Protein AF-A0AAU9SK16-F1 (afdb_monomer_lite)

Sequence (96 aa):
MVKQYKKTAEILDGIARMKTEAIMVFKLDDEGNAVYTQDIGDLCIILTKSEPFCVPASSFPDVGPNHVKILDVHETAVVNLAEQTWNCYYDKKKEE

Radius of gyration: 15.96 Å; chains: 1; bounding box: 50×33×44 Å

Organism: Thlaspi arvense (NCBI:txid13288)

pLDDT: mean 87.47, std 15.6, range [38.0, 97.06]

Structure (mmCIF, N/CA/C/O backbone):
data_AF-A0AAU9SK16-F1
#
_entry.id   AF-A0AAU9SK16-F1
#
loop_
_atom_site.group_PDB
_atom_site.id
_atom_site.type_symbol
_atom_site.label_atom_id
_atom_site.label_alt_id
_atom_site.label_comp_id
_atom_site.label_asym_id
_atom_site.label_entity_id
_atom_site.label_seq_id
_atom_site.pdbx_PDB_ins_code
_atom_site.Cartn_x
_atom_site.Cartn_y
_atom_site.Cartn_z
_atom_site.occupancy
_atom_site.B_iso_or_equiv
_atom_site.auth_seq_id
_atom_site.auth_comp_id
_atom_site.auth_asym_id
_atom_site.auth_atom_id
_atom_site.pdbx_PDB_model_num
ATOM 1 N N . MET A 1 1 ? -2.105 3.230 -8.886 1.00 90.88 1 MET A N 1
ATOM 2 C CA . MET A 1 1 ? -3.416 3.522 -8.259 1.00 90.88 1 MET A CA 1
ATOM 3 C C . MET A 1 1 ? -3.675 2.525 -7.136 1.00 90.88 1 MET A C 1
ATOM 5 O O . MET A 1 1 ? -3.242 1.386 -7.246 1.00 90.88 1 MET A O 1
ATOM 9 N N . VAL A 1 2 ? -4.358 2.934 -6.066 1.00 93.25 2 VAL A N 1
ATOM 10 C CA . VAL A 1 2 ? -4.693 2.071 -4.920 1.00 93.25 2 VAL A CA 1
ATOM 11 C C . VAL A 1 2 ? -6.193 2.130 -4.685 1.00 93.25 2 VAL A C 1
ATOM 13 O O . VAL A 1 2 ? -6.772 3.213 -4.705 1.00 93.25 2 VAL A O 1
ATOM 16 N N . LYS A 1 3 ? -6.817 0.978 -4.450 1.00 93.81 3 LYS A N 1
ATOM 17 C CA . LYS A 1 3 ? -8.219 0.876 -4.048 1.00 93.81 3 LYS A CA 1
ATOM 18 C C . LYS A 1 3 ? -8.294 0.234 -2.669 1.00 93.81 3 LYS A C 1
ATOM 20 O O . LYS A 1 3 ? -7.924 -0.926 -2.510 1.00 93.81 3 LYS A O 1
ATOM 25 N N . GLN A 1 4 ? -8.754 1.002 -1.686 1.00 93.25 4 GLN A N 1
ATOM 26 C CA . GLN A 1 4 ? -8.909 0.571 -0.299 1.00 93.25 4 GLN A CA 1
ATOM 27 C C . GLN A 1 4 ? -10.392 0.346 -0.002 1.00 93.25 4 GLN A C 1
ATOM 29 O O . GLN A 1 4 ? -11.215 1.236 -0.213 1.00 93.25 4 GLN A O 1
ATOM 34 N N . TYR A 1 5 ? -10.728 -0.836 0.502 1.00 92.50 5 TYR A N 1
ATOM 35 C CA . TYR A 1 5 ? -12.067 -1.172 0.964 1.00 92.50 5 TYR A CA 1
ATOM 36 C C . TYR A 1 5 ? -12.061 -1.231 2.482 1.00 92.50 5 TYR A C 1
ATOM 38 O O . TYR A 1 5 ? -11.266 -1.958 3.082 1.00 92.50 5 TYR A O 1
ATOM 46 N N . LYS A 1 6 ? -12.955 -0.461 3.100 1.00 92.31 6 LYS A N 1
ATOM 47 C CA . LYS A 1 6 ? -13.081 -0.382 4.552 1.00 92.31 6 LYS A CA 1
ATOM 48 C C . LYS A 1 6 ? -14.488 -0.760 4.981 1.00 92.31 6 LYS A C 1
ATOM 50 O O . LYS A 1 6 ? -15.455 -0.435 4.292 1.00 92.31 6 LYS A O 1
ATOM 55 N N . LYS A 1 7 ? -14.603 -1.394 6.142 1.00 93.81 7 LYS A N 1
ATOM 56 C CA . LYS A 1 7 ? -15.877 -1.742 6.771 1.00 93.81 7 LYS A CA 1
ATOM 57 C C . LYS A 1 7 ? -15.907 -1.225 8.201 1.00 93.81 7 LYS A C 1
ATOM 59 O O . LYS A 1 7 ? -14.866 -1.094 8.844 1.00 93.81 7 LYS A O 1
ATOM 64 N N . THR A 1 8 ? -17.101 -0.916 8.694 1.00 94.12 8 THR A N 1
ATOM 65 C CA . THR A 1 8 ? -17.299 -0.586 10.105 1.00 94.12 8 THR A CA 1
ATOM 66 C C . THR A 1 8 ? -16.916 -1.789 10.954 1.00 94.12 8 THR A C 1
ATOM 68 O O . THR A 1 8 ? -17.534 -2.847 10.839 1.00 94.12 8 THR A O 1
ATOM 71 N N . ALA A 1 9 ? -15.900 -1.619 11.793 1.00 91.12 9 ALA A N 1
ATOM 72 C CA . ALA A 1 9 ? -15.490 -2.618 12.768 1.00 91.12 9 ALA A CA 1
ATOM 73 C C . ALA A 1 9 ? -16.294 -2.471 14.066 1.00 91.12 9 ALA A C 1
ATOM 75 O O . ALA A 1 9 ? -16.760 -3.458 14.623 1.00 91.12 9 ALA A O 1
ATOM 76 N N . GLU A 1 10 ? -16.483 -1.232 14.524 1.00 93.25 10 GLU A N 1
ATOM 77 C CA . GLU A 1 10 ? -17.218 -0.908 15.747 1.00 93.25 10 GLU A CA 1
ATOM 78 C C . GLU A 1 10 ? -17.778 0.520 15.689 1.00 93.25 10 GLU A C 1
ATOM 80 O O . GLU A 1 10 ? -17.336 1.346 14.885 1.00 93.25 10 GLU A O 1
ATOM 85 N N . ILE A 1 11 ? -18.750 0.814 16.552 1.00 92.62 11 ILE A N 1
ATOM 86 C CA . ILE A 1 11 ? -19.250 2.171 16.792 1.00 92.62 11 ILE A CA 1
ATOM 87 C C . ILE A 1 11 ? -18.952 2.502 18.252 1.00 92.62 11 ILE A C 1
ATOM 89 O O . ILE A 1 11 ? -19.456 1.826 19.146 1.00 92.62 11 ILE A O 1
ATOM 93 N N . LEU A 1 12 ? -18.141 3.532 18.487 1.00 91.12 12 LEU A N 1
ATOM 94 C CA . LEU A 1 12 ? -17.806 4.029 19.823 1.00 91.12 12 LEU A CA 1
ATOM 95 C C . LEU A 1 12 ? -18.251 5.482 19.929 1.00 91.12 12 LEU A C 1
ATOM 97 O O . LEU A 1 12 ? -17.914 6.288 19.066 1.00 91.12 12 LEU A O 1
ATOM 101 N N . ASP A 1 13 ? -19.041 5.800 20.954 1.00 90.75 13 ASP A N 1
ATOM 102 C CA . ASP A 1 13 ? -19.571 7.148 21.203 1.00 90.75 13 ASP A CA 1
ATOM 103 C C . ASP A 1 13 ? -20.265 7.778 19.977 1.00 90.75 13 ASP A C 1
ATOM 105 O O . ASP A 1 13 ? -20.154 8.971 19.702 1.00 90.75 13 ASP A O 1
ATOM 109 N N . GLY A 1 14 ? -20.973 6.954 19.196 1.00 91.06 14 GLY A N 1
ATOM 110 C CA . GLY A 1 14 ? -21.658 7.382 17.970 1.00 91.06 14 GLY A CA 1
ATOM 111 C C . GLY A 1 14 ? -20.746 7.582 16.752 1.00 91.06 14 GLY A C 1
ATOM 112 O O . GLY A 1 14 ? -21.237 7.936 15.683 1.00 91.06 14 GLY A O 1
ATOM 113 N N . ILE A 1 15 ? -19.441 7.320 16.873 1.00 88.88 15 ILE A N 1
ATOM 114 C CA . ILE A 1 15 ? -18.466 7.407 15.782 1.00 88.88 15 ILE A CA 1
ATOM 115 C C . ILE A 1 15 ? -18.173 6.003 15.245 1.00 88.88 15 ILE A C 1
ATOM 117 O O . ILE A 1 15 ? -17.742 5.111 15.978 1.00 88.88 15 ILE A O 1
ATOM 121 N N . ALA A 1 16 ? -18.382 5.809 13.942 1.00 91.12 16 ALA A N 1
ATOM 122 C CA . ALA A 1 16 ? -18.039 4.568 13.256 1.00 91.12 16 ALA A CA 1
ATOM 123 C C . ALA A 1 16 ? -16.521 4.469 13.038 1.00 91.12 16 ALA A C 1
ATOM 125 O O . ALA A 1 16 ? -15.928 5.270 12.313 1.00 91.12 16 ALA A O 1
ATOM 126 N N . ARG A 1 17 ? -15.892 3.453 13.631 1.00 91.38 17 ARG A N 1
ATOM 127 C CA . ARG A 1 17 ? -14.494 3.103 13.375 1.00 91.38 17 ARG A CA 1
ATOM 128 C C . ARG A 1 17 ? -14.414 2.121 12.219 1.00 91.38 17 ARG A C 1
ATOM 130 O O . ARG A 1 17 ? -14.927 1.005 12.293 1.00 91.38 17 ARG A O 1
ATOM 137 N N . MET A 1 18 ? -13.750 2.547 11.152 1.00 90.38 18 MET A N 1
ATOM 138 C CA . MET A 1 18 ? -13.592 1.770 9.926 1.00 90.38 18 MET A CA 1
ATOM 139 C C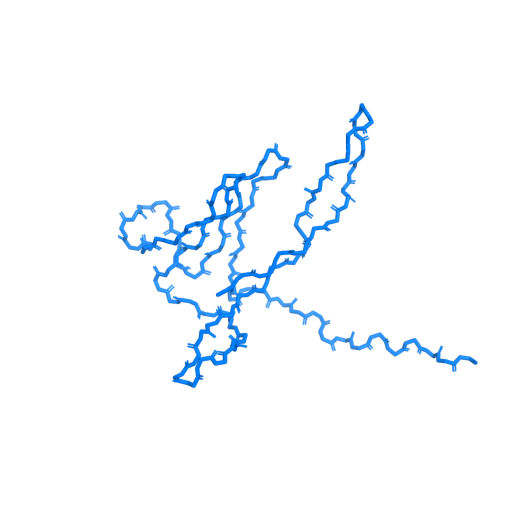 . MET A 1 18 ? -12.242 1.050 9.932 1.00 90.38 18 MET A C 1
ATOM 141 O O . MET A 1 18 ? -11.221 1.706 10.131 1.00 90.38 18 MET A O 1
ATOM 145 N N . LYS A 1 19 ? -12.228 -0.254 9.649 1.00 91.62 19 LYS A N 1
ATOM 146 C CA . LYS A 1 19 ? -11.005 -1.033 9.398 1.00 91.62 19 LYS A CA 1
ATOM 147 C C . LYS A 1 19 ? -10.897 -1.424 7.936 1.00 91.62 19 LYS A C 1
ATOM 149 O O . LYS A 1 19 ? -11.909 -1.501 7.236 1.00 91.62 19 LYS A O 1
ATOM 154 N N . THR A 1 20 ? -9.675 -1.634 7.474 1.00 92.31 20 THR A N 1
ATOM 155 C CA . THR A 1 20 ? -9.400 -2.065 6.112 1.00 92.31 20 THR A CA 1
ATOM 156 C C . THR A 1 20 ? -9.654 -3.559 5.986 1.00 92.31 20 THR A C 1
ATOM 158 O O . THR A 1 20 ? -9.051 -4.366 6.682 1.00 92.31 20 THR A O 1
ATOM 161 N N . GLU A 1 21 ? -10.533 -3.924 5.059 1.00 91.31 21 GLU A N 1
ATOM 162 C CA . GLU A 1 21 ? -10.842 -5.321 4.735 1.00 91.31 21 GLU A CA 1
ATOM 163 C C . GLU A 1 21 ? -10.004 -5.810 3.553 1.00 91.31 21 GLU A C 1
ATOM 165 O O . GLU A 1 21 ? -9.639 -6.978 3.465 1.00 91.31 21 GLU A O 1
ATOM 170 N N . ALA A 1 22 ? -9.712 -4.908 2.614 1.00 91.75 22 ALA A N 1
ATOM 171 C CA . ALA A 1 22 ? -9.029 -5.248 1.379 1.00 91.75 22 ALA A CA 1
ATOM 172 C C . ALA A 1 22 ? -8.299 -4.040 0.789 1.00 91.75 22 ALA A C 1
ATOM 174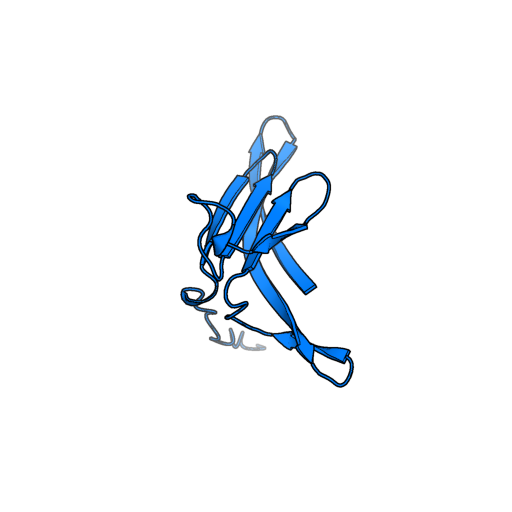 O O . ALA A 1 22 ? -8.816 -2.920 0.782 1.00 91.75 22 ALA A O 1
ATOM 175 N N . ILE A 1 23 ? -7.118 -4.288 0.223 1.00 93.81 23 ILE A N 1
ATOM 176 C CA . ILE A 1 23 ? -6.363 -3.318 -0.577 1.00 93.81 23 ILE A CA 1
ATOM 177 C C . ILE A 1 23 ? -6.013 -3.950 -1.909 1.00 93.81 23 ILE A C 1
ATOM 179 O O . ILE A 1 23 ? -5.405 -5.010 -1.928 1.00 93.81 23 ILE A O 1
ATOM 183 N N . MET A 1 24 ? -6.321 -3.264 -3.004 1.00 94.88 24 MET A N 1
ATOM 184 C CA . MET A 1 24 ? -5.845 -3.621 -4.337 1.00 94.88 24 MET A CA 1
ATOM 185 C C . MET A 1 24 ? -4.932 -2.524 -4.871 1.00 94.88 24 MET A C 1
ATOM 187 O O . MET A 1 24 ? -5.243 -1.336 -4.747 1.00 94.88 24 MET A O 1
ATOM 191 N N . VAL A 1 25 ? -3.826 -2.916 -5.497 1.00 95.56 25 VAL A N 1
ATOM 192 C CA . VAL A 1 25 ? -2.889 -1.993 -6.138 1.00 95.56 25 VAL A CA 1
ATOM 193 C C . VAL A 1 25 ? -2.887 -2.246 -7.636 1.00 95.56 25 VAL A C 1
ATOM 195 O O . VAL A 1 25 ? -2.954 -3.385 -8.089 1.00 95.56 25 VAL A O 1
ATOM 198 N N . PHE A 1 26 ? -2.839 -1.162 -8.401 1.00 95.25 26 PHE A N 1
ATOM 199 C CA . PHE A 1 26 ? -2.831 -1.189 -9.854 1.00 95.25 26 PHE A CA 1
ATOM 200 C C . PHE A 1 26 ? -1.643 -0.384 -10.377 1.00 95.25 26 PHE A C 1
ATOM 202 O O . PHE A 1 26 ? -1.448 0.769 -9.965 1.00 95.25 26 PHE A O 1
ATOM 209 N N . LYS A 1 27 ? -0.874 -0.975 -11.289 1.00 94.50 27 LYS A N 1
ATOM 210 C CA . LYS A 1 27 ? 0.145 -0.285 -12.089 1.00 94.50 27 LYS A CA 1
ATOM 211 C C . LYS A 1 27 ? -0.493 0.213 -13.382 1.00 94.50 27 LYS A C 1
ATOM 213 O O . LYS A 1 27 ? -1.457 -0.383 -13.850 1.00 94.50 27 LYS A O 1
ATOM 218 N N . LEU A 1 28 ? 0.014 1.321 -13.912 1.00 94.75 28 LEU A N 1
ATOM 219 C CA . LEU A 1 28 ? -0.334 1.732 -15.267 1.00 94.75 28 LEU A CA 1
ATOM 220 C C . LEU A 1 28 ? 0.562 0.959 -16.229 1.00 94.75 28 LEU A C 1
ATOM 222 O O . LEU A 1 28 ? 1.767 0.879 -15.984 1.00 94.75 28 LEU A O 1
ATOM 226 N N . ASP A 1 29 ? -0.032 0.360 -17.252 1.00 93.44 29 ASP A N 1
ATOM 227 C CA . ASP A 1 29 ? 0.721 -0.184 -18.378 1.00 93.44 29 ASP A CA 1
ATOM 228 C C . ASP A 1 29 ? 1.107 0.928 -19.370 1.00 93.44 29 ASP A C 1
ATOM 230 O O . ASP A 1 29 ? 0.794 2.107 -19.168 1.00 93.44 29 ASP A O 1
ATOM 234 N N . ASP A 1 30 ? 1.803 0.550 -20.441 1.00 95.56 30 ASP A N 1
ATOM 235 C CA . ASP A 1 30 ? 2.298 1.482 -21.460 1.00 95.56 30 ASP A CA 1
ATOM 236 C C . ASP A 1 30 ? 1.169 2.181 -22.242 1.00 95.56 30 ASP A C 1
ATOM 238 O O . ASP A 1 30 ? 1.374 3.249 -22.818 1.00 95.56 30 ASP A O 1
ATOM 242 N N . GLU A 1 31 ? -0.036 1.609 -22.239 1.00 96.25 31 GLU A N 1
ATOM 243 C CA . GLU A 1 31 ? -1.239 2.179 -22.852 1.00 96.25 31 GLU A CA 1
ATOM 244 C C . GLU A 1 31 ? -2.021 3.076 -21.873 1.00 96.25 31 GLU A C 1
ATOM 246 O O . GLU A 1 31 ? -2.990 3.735 -22.255 1.00 96.25 31 GLU A O 1
ATOM 251 N N . GLY A 1 32 ? -1.594 3.139 -20.607 1.00 93.56 32 GLY A N 1
ATOM 252 C CA . GLY A 1 32 ? -2.248 3.894 -19.545 1.00 93.56 32 GLY A CA 1
ATOM 253 C C . GLY A 1 32 ? -3.407 3.155 -18.870 1.00 93.56 32 GLY A C 1
ATOM 254 O O . GLY A 1 32 ? -4.144 3.770 -18.093 1.00 93.56 32 GLY A O 1
ATOM 255 N N . ASN A 1 33 ? -3.583 1.853 -19.110 1.00 95.50 33 ASN A N 1
ATOM 256 C CA . ASN A 1 33 ? -4.587 1.050 -18.419 1.00 95.50 33 ASN A CA 1
ATOM 257 C C . ASN A 1 33 ? -4.126 0.710 -16.999 1.00 95.50 33 ASN A C 1
ATOM 259 O O . ASN A 1 33 ? -2.964 0.396 -16.747 1.00 95.50 33 ASN A O 1
ATOM 263 N N . ALA A 1 34 ? -5.062 0.708 -16.050 1.00 95.62 34 ALA A N 1
ATOM 264 C CA . ALA A 1 34 ? -4.794 0.282 -14.682 1.00 95.62 34 ALA A CA 1
ATOM 265 C C . ALA A 1 34 ? -4.887 -1.248 -14.552 1.00 95.62 34 ALA A C 1
ATOM 267 O O . ALA A 1 34 ? -5.981 -1.811 -14.493 1.00 95.62 34 ALA A O 1
ATOM 268 N N . VAL A 1 35 ? -3.740 -1.913 -14.439 1.00 95.50 35 VAL A N 1
ATOM 269 C CA . VAL A 1 35 ? -3.621 -3.370 -14.310 1.00 95.50 35 VAL A CA 1
ATOM 270 C C . VAL A 1 35 ? -3.345 -3.749 -12.861 1.00 95.50 35 VAL A C 1
ATOM 272 O O . VAL A 1 35 ? -2.443 -3.203 -12.223 1.00 95.50 35 VAL A O 1
ATOM 275 N N . TYR A 1 36 ? -4.135 -4.680 -12.326 1.00 94.62 36 TYR A N 1
ATOM 276 C CA . TYR A 1 36 ? -3.960 -5.191 -10.967 1.00 94.62 36 TYR A CA 1
ATOM 277 C C . TYR A 1 36 ? -2.575 -5.829 -10.785 1.00 94.62 36 TYR A C 1
ATOM 279 O O . TYR A 1 36 ? -2.108 -6.557 -11.657 1.00 94.62 36 TYR A O 1
ATOM 287 N N . THR A 1 37 ? -1.936 -5.584 -9.641 1.00 94.88 37 THR A N 1
ATOM 288 C CA . THR A 1 37 ? -0.649 -6.191 -9.295 1.00 94.88 37 THR A CA 1
ATOM 289 C C . THR A 1 37 ? -0.555 -6.539 -7.810 1.00 94.88 37 THR A C 1
ATOM 291 O O . THR A 1 37 ? -1.073 -5.826 -6.947 1.00 94.88 37 THR A O 1
ATOM 294 N N . GLN A 1 38 ? 0.170 -7.619 -7.525 1.00 95.50 38 GLN A N 1
ATOM 295 C CA . GLN A 1 38 ? 0.628 -8.014 -6.186 1.00 95.50 38 GLN A CA 1
ATOM 296 C C . GLN A 1 38 ? 2.110 -7.723 -5.961 1.00 95.50 38 GLN A C 1
ATOM 298 O O . GLN A 1 38 ? 2.661 -8.067 -4.919 1.00 95.50 38 GLN A O 1
ATOM 303 N N . ASP A 1 39 ? 2.747 -7.107 -6.952 1.00 96.06 39 ASP A N 1
ATOM 304 C CA . ASP A 1 39 ? 4.155 -6.767 -6.925 1.00 96.06 39 ASP A CA 1
ATOM 305 C C . ASP A 1 39 ? 4.363 -5.325 -7.392 1.00 96.06 39 ASP A C 1
ATOM 307 O O . ASP A 1 39 ? 4.083 -4.967 -8.545 1.00 96.06 39 ASP A O 1
ATOM 311 N N . ILE A 1 40 ? 4.854 -4.485 -6.486 1.00 96.12 40 ILE A N 1
ATOM 312 C CA . ILE A 1 40 ? 5.293 -3.111 -6.748 1.00 96.12 40 ILE A CA 1
ATOM 313 C C . ILE A 1 40 ? 6.816 -2.937 -6.651 1.00 96.12 40 ILE A C 1
ATOM 315 O O . ILE A 1 40 ? 7.296 -1.818 -6.811 1.00 96.12 40 ILE A O 1
ATOM 319 N N . GLY A 1 41 ? 7.574 -4.023 -6.480 1.00 96.25 41 GLY A N 1
ATOM 320 C CA . GLY A 1 41 ? 9.032 -4.015 -6.383 1.00 96.25 41 GLY A CA 1
ATOM 321 C C . GLY A 1 41 ? 9.535 -3.391 -5.080 1.00 96.25 41 GLY A C 1
ATOM 322 O O . GLY A 1 41 ? 8.945 -3.584 -4.019 1.00 96.25 41 GLY A O 1
ATOM 323 N N . ASP A 1 42 ? 10.605 -2.594 -5.159 1.00 96.94 42 ASP A N 1
ATOM 324 C CA . ASP A 1 42 ? 11.216 -1.895 -4.013 1.00 96.94 42 ASP A CA 1
ATOM 325 C C . ASP A 1 42 ? 10.353 -0.745 -3.458 1.00 96.94 42 ASP A C 1
ATOM 327 O O . ASP A 1 42 ? 10.839 0.142 -2.776 1.00 96.94 42 ASP A O 1
ATOM 331 N N . LEU A 1 43 ? 9.061 -0.693 -3.762 1.00 96.94 43 LEU A N 1
ATOM 332 C CA . LEU A 1 43 ? 8.194 0.386 -3.310 1.00 96.94 43 LEU A CA 1
ATOM 333 C C . LEU A 1 43 ? 7.419 -0.010 -2.057 1.00 96.94 43 LEU A C 1
ATOM 335 O O . LEU A 1 43 ? 6.966 -1.145 -1.913 1.00 96.94 43 LEU A O 1
ATOM 339 N N . CYS A 1 44 ? 7.205 0.970 -1.186 1.00 97.06 44 CYS A N 1
ATOM 340 C CA . CYS A 1 44 ? 6.195 0.914 -0.144 1.00 97.06 44 CYS A CA 1
ATOM 341 C C . CYS A 1 44 ? 5.231 2.083 -0.320 1.00 97.06 44 CYS A C 1
ATOM 343 O O . CYS A 1 44 ? 5.637 3.247 -0.375 1.00 97.06 44 CYS A O 1
ATOM 345 N N . ILE A 1 45 ? 3.939 1.773 -0.365 1.00 97.00 45 ILE A N 1
ATOM 346 C CA . ILE A 1 45 ? 2.880 2.780 -0.391 1.00 97.00 45 ILE A CA 1
ATOM 347 C C . ILE A 1 45 ? 2.463 3.068 1.047 1.00 97.00 45 ILE A C 1
ATOM 349 O O . ILE A 1 45 ? 2.215 2.147 1.819 1.00 97.00 45 ILE A O 1
ATOM 353 N N . ILE A 1 46 ? 2.367 4.339 1.411 1.00 95.31 46 ILE A N 1
ATOM 354 C CA . ILE A 1 46 ? 1.958 4.790 2.737 1.00 95.31 46 ILE A CA 1
ATOM 355 C C . ILE A 1 46 ? 0.641 5.549 2.583 1.00 95.31 46 ILE A C 1
ATOM 357 O O . ILE A 1 46 ? 0.585 6.605 1.958 1.00 95.31 46 ILE A O 1
ATOM 361 N N . LEU A 1 47 ? -0.432 4.989 3.139 1.00 94.88 47 LEU A N 1
ATOM 362 C CA . LEU A 1 47 ? 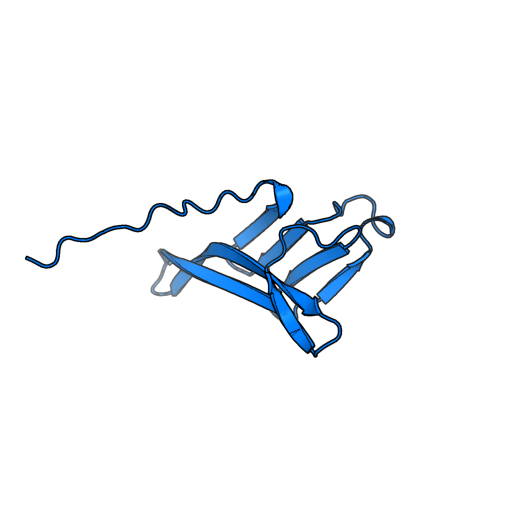-1.758 5.594 3.187 1.00 94.88 47 LEU A CA 1
ATOM 363 C C . LEU A 1 47 ? -1.914 6.306 4.528 1.00 94.88 47 LEU A C 1
ATOM 365 O O . LEU A 1 47 ? -1.971 5.654 5.568 1.00 94.88 47 LEU A O 1
ATOM 369 N N . THR A 1 48 ? -1.975 7.634 4.504 1.00 91.69 48 THR A N 1
ATOM 370 C CA . THR A 1 48 ? -2.198 8.451 5.704 1.00 91.69 48 THR A CA 1
ATOM 371 C C . THR A 1 48 ? -3.571 9.112 5.671 1.00 91.69 48 THR A C 1
ATOM 373 O O . THR A 1 48 ? -4.231 9.129 4.633 1.00 91.69 48 THR A O 1
ATOM 376 N N . LYS A 1 49 ? -3.990 9.717 6.791 1.00 85.75 49 LYS A N 1
ATOM 377 C CA . LYS A 1 49 ? -5.190 10.571 6.838 1.00 85.75 49 LYS A CA 1
ATOM 378 C C . LYS A 1 49 ? -5.132 11.744 5.845 1.00 85.75 49 LYS A C 1
ATOM 380 O O . LYS A 1 49 ? -6.177 12.193 5.386 1.00 85.75 49 LYS A O 1
ATOM 385 N N . SER A 1 50 ? -3.938 12.274 5.583 1.00 86.88 50 SER A N 1
ATOM 386 C CA . SER A 1 50 ? -3.766 13.485 4.779 1.00 86.88 50 SER A CA 1
ATOM 387 C C . SER A 1 50 ? -3.655 13.149 3.296 1.00 86.88 50 SER A C 1
ATOM 389 O O . SER A 1 50 ? -4.607 13.336 2.547 1.00 86.88 50 SER A O 1
ATOM 391 N N . GLU A 1 51 ? -2.502 12.634 2.876 1.00 90.19 51 GLU A N 1
ATOM 392 C CA . GLU A 1 51 ? -2.228 12.308 1.480 1.00 90.19 51 GLU A CA 1
ATOM 393 C C . GLU A 1 51 ? -1.460 10.982 1.412 1.00 90.19 51 GLU A C 1
ATOM 395 O O . GLU A 1 51 ? -0.567 10.745 2.241 1.00 90.19 51 GLU A O 1
ATOM 400 N N . PRO A 1 52 ? -1.816 10.078 0.484 1.00 92.69 52 PRO A N 1
ATOM 401 C CA . PRO A 1 52 ? -1.044 8.873 0.250 1.00 92.69 52 PRO A CA 1
ATOM 402 C C . PRO A 1 52 ? 0.236 9.201 -0.520 1.00 92.69 52 PRO A C 1
ATOM 404 O O . PRO A 1 52 ? 0.220 9.972 -1.476 1.00 92.69 52 PRO A O 1
ATOM 407 N N . PHE A 1 53 ? 1.341 8.561 -0.155 1.00 93.69 53 PHE A N 1
ATOM 408 C CA . PHE A 1 53 ? 2.611 8.725 -0.858 1.00 93.69 53 PHE A CA 1
ATOM 409 C C . PHE A 1 53 ? 3.350 7.396 -0.992 1.00 93.69 53 PHE A C 1
ATOM 411 O O . PHE A 1 53 ? 3.023 6.408 -0.337 1.00 93.69 53 PHE A O 1
ATOM 418 N N . CYS A 1 54 ? 4.331 7.359 -1.886 1.00 94.44 54 CYS A N 1
ATOM 419 C CA . CYS A 1 54 ? 5.122 6.172 -2.175 1.00 94.44 54 CYS A CA 1
ATOM 420 C C . CYS A 1 54 ? 6.598 6.476 -1.945 1.00 94.44 54 CYS A C 1
ATOM 422 O O . CYS A 1 54 ? 7.080 7.531 -2.354 1.00 94.44 54 CYS A O 1
ATOM 424 N N . VAL A 1 55 ? 7.310 5.545 -1.318 1.00 94.88 55 VAL A N 1
ATOM 425 C CA . VAL A 1 55 ? 8.750 5.655 -1.072 1.00 94.88 55 VAL A CA 1
ATOM 426 C C . VAL A 1 55 ? 9.483 4.407 -1.562 1.00 94.88 55 VAL A C 1
ATOM 428 O O . VAL A 1 55 ? 8.903 3.318 -1.512 1.00 94.88 55 VAL A O 1
ATOM 431 N N . PRO A 1 56 ? 10.748 4.527 -1.998 1.00 97.00 56 PRO A N 1
ATOM 432 C CA . PRO A 1 56 ? 11.627 3.374 -2.130 1.00 97.00 56 PRO A CA 1
ATOM 433 C C . PRO A 1 56 ? 11.896 2.788 -0.740 1.00 97.00 56 PRO A C 1
ATOM 435 O O . PRO A 1 56 ? 12.385 3.484 0.151 1.00 97.00 56 PRO A O 1
ATOM 438 N N . ALA A 1 57 ? 11.560 1.520 -0.542 1.00 95.69 57 ALA A N 1
ATOM 439 C CA . ALA A 1 57 ? 11.764 0.784 0.694 1.00 95.69 57 ALA A CA 1
ATOM 440 C C . ALA A 1 57 ? 13.249 0.722 1.062 1.00 95.69 57 ALA A C 1
ATOM 442 O O . ALA A 1 57 ? 13.602 1.002 2.203 1.00 95.69 57 ALA A O 1
ATOM 443 N N . SER A 1 58 ? 14.129 0.507 0.081 1.00 95.50 58 SER A N 1
ATOM 444 C CA . SER A 1 58 ? 15.586 0.539 0.265 1.00 95.50 58 SER A CA 1
ATOM 445 C C . SER A 1 58 ? 16.143 1.835 0.874 1.00 95.50 58 SER A C 1
ATOM 447 O O . SER A 1 58 ? 17.249 1.833 1.412 1.00 95.50 58 SER A O 1
ATOM 449 N N . SER A 1 59 ? 15.396 2.944 0.823 1.00 94.75 59 SER A N 1
ATOM 450 C CA . SER A 1 59 ? 15.803 4.221 1.425 1.00 94.75 59 SER A CA 1
ATOM 451 C C . SER A 1 59 ? 15.530 4.311 2.934 1.00 94.75 59 SER A C 1
ATOM 453 O O . SER A 1 59 ? 15.984 5.264 3.566 1.00 94.75 59 SER A O 1
ATOM 455 N N . PHE A 1 60 ? 14.804 3.354 3.529 1.00 89.81 60 PHE A N 1
ATOM 456 C C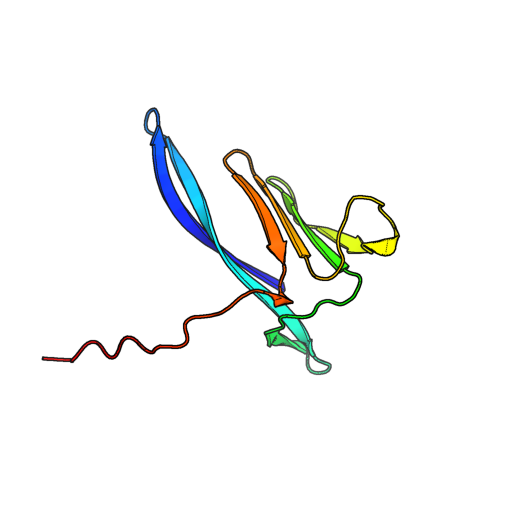A . PHE A 1 60 ? 14.372 3.407 4.929 1.00 89.81 60 PHE A CA 1
ATOM 457 C C . PHE A 1 60 ? 14.515 2.038 5.628 1.00 89.81 60 PHE A C 1
ATOM 459 O O . PHE A 1 60 ? 13.896 1.073 5.188 1.00 89.81 60 PHE A O 1
ATOM 466 N N . PRO A 1 61 ? 15.239 1.935 6.762 1.00 83.94 61 PRO A N 1
ATOM 467 C CA . PRO A 1 61 ? 15.499 0.652 7.433 1.00 83.94 61 PRO A CA 1
ATOM 468 C C . PRO A 1 61 ? 14.245 -0.130 7.856 1.00 83.94 61 PRO A C 1
ATOM 470 O O . PRO A 1 61 ? 14.243 -1.356 7.819 1.00 83.94 61 PRO A O 1
ATOM 473 N N . ASP A 1 62 ? 13.172 0.573 8.230 1.00 83.62 62 ASP A N 1
ATOM 474 C CA . ASP A 1 62 ? 11.950 -0.030 8.786 1.00 83.62 62 ASP A CA 1
ATOM 475 C C . ASP A 1 62 ? 10.826 -0.192 7.751 1.00 83.62 62 ASP A C 1
ATOM 477 O O . ASP A 1 62 ? 9.657 -0.406 8.098 1.00 83.62 62 ASP A O 1
ATOM 481 N N . VAL A 1 63 ? 11.125 -0.025 6.462 1.00 89.00 63 VAL A N 1
ATOM 482 C CA . VAL A 1 63 ? 10.139 -0.088 5.380 1.00 89.00 63 VAL A CA 1
ATOM 483 C C . VAL A 1 63 ? 10.431 -1.301 4.506 1.00 89.00 63 VAL A C 1
ATOM 485 O O . VAL A 1 63 ? 11.462 -1.373 3.853 1.00 89.00 63 VAL A O 1
ATOM 488 N N . GLY A 1 64 ? 9.504 -2.262 4.491 1.00 92.69 64 GLY A N 1
ATOM 489 C CA . GLY A 1 64 ? 9.603 -3.435 3.627 1.00 92.69 64 GLY A CA 1
ATOM 490 C C . GLY A 1 64 ? 9.215 -3.114 2.177 1.00 92.69 64 GLY A C 1
ATOM 491 O O . GLY A 1 64 ? 8.265 -2.354 1.965 1.00 92.69 64 GLY A O 1
ATOM 492 N N . PRO A 1 65 ? 9.896 -3.702 1.177 1.00 96.75 65 PRO A N 1
ATOM 493 C CA . PRO A 1 65 ? 9.504 -3.589 -0.226 1.00 96.75 65 PRO A CA 1
ATOM 494 C C . PRO A 1 65 ? 8.201 -4.347 -0.475 1.00 96.75 65 PRO A C 1
ATOM 496 O O . PRO A 1 65 ? 7.896 -5.299 0.237 1.00 96.75 65 PRO A O 1
ATOM 499 N N . ASN A 1 66 ? 7.436 -3.959 -1.487 1.00 97.00 66 ASN A N 1
ATOM 500 C CA . ASN A 1 66 ? 6.166 -4.587 -1.849 1.00 97.00 66 ASN A CA 1
ATOM 501 C C . ASN A 1 66 ? 5.083 -4.563 -0.746 1.00 97.00 66 ASN A C 1
ATOM 503 O O . ASN A 1 66 ? 4.270 -5.482 -0.615 1.00 97.00 66 ASN A O 1
ATOM 507 N N . HIS A 1 67 ? 5.066 -3.496 0.056 1.00 96.38 67 HIS A N 1
ATOM 508 C CA . HIS A 1 67 ? 4.104 -3.319 1.144 1.00 96.38 67 HIS A CA 1
ATOM 509 C C . HIS A 1 67 ? 3.206 -2.094 0.955 1.00 96.38 67 HIS A C 1
ATOM 511 O O . HIS A 1 67 ? 3.574 -1.093 0.335 1.00 96.38 67 HIS A O 1
ATOM 517 N N . VAL A 1 68 ? 2.028 -2.155 1.577 1.00 96.50 68 VAL A N 1
ATOM 518 C CA . VAL A 1 68 ? 1.175 -0.995 1.842 1.00 96.50 68 VAL A CA 1
ATOM 519 C C . VAL A 1 68 ? 1.078 -0.802 3.351 1.00 96.50 68 VAL A C 1
ATOM 521 O O . VAL A 1 68 ? 0.618 -1.689 4.068 1.00 96.50 68 VAL A O 1
ATOM 524 N N . LYS A 1 69 ? 1.504 0.359 3.845 1.00 95.31 69 LYS A N 1
ATOM 525 C CA . LYS A 1 69 ? 1.343 0.764 5.244 1.00 95.31 69 LYS A CA 1
ATOM 526 C C . LYS A 1 69 ? 0.151 1.704 5.368 1.00 95.31 69 LYS A C 1
ATOM 528 O O . LYS A 1 69 ? 0.087 2.714 4.676 1.00 95.31 69 LYS A O 1
ATOM 533 N N . ILE A 1 70 ? -0.775 1.385 6.260 1.00 95.38 70 ILE A N 1
ATOM 534 C CA . ILE A 1 70 ? -1.920 2.222 6.618 1.00 95.38 70 ILE A CA 1
ATOM 535 C C . ILE A 1 70 ? -1.605 2.899 7.945 1.00 95.38 70 ILE A C 1
ATOM 537 O O . ILE A 1 70 ? -1.301 2.225 8.927 1.00 95.38 70 ILE A O 1
ATOM 541 N N . LEU A 1 71 ? -1.684 4.224 7.949 1.00 92.81 71 LEU A N 1
ATOM 542 C CA . LEU A 1 71 ? -1.499 5.102 9.097 1.00 92.81 71 LEU A CA 1
ATOM 543 C C . LEU A 1 71 ? -2.726 6.015 9.202 1.00 92.81 71 LEU A C 1
ATOM 545 O O . LEU A 1 71 ? -2.702 7.183 8.803 1.00 92.81 71 LEU A O 1
ATOM 549 N N . ASP A 1 72 ? -3.825 5.458 9.698 1.00 87.56 72 ASP A N 1
ATOM 550 C CA . ASP A 1 72 ? -5.094 6.156 9.889 1.00 87.56 72 ASP A CA 1
ATOM 551 C C . ASP A 1 72 ? -5.412 6.307 11.387 1.00 87.56 72 ASP A C 1
ATOM 553 O O . ASP A 1 72 ? -4.874 5.608 12.242 1.00 87.56 72 ASP A O 1
ATOM 557 N N . VAL A 1 73 ? -6.322 7.219 11.730 1.00 85.19 73 VAL A N 1
ATOM 558 C CA . VAL A 1 73 ? -6.711 7.535 13.117 1.00 85.19 73 VAL A CA 1
ATOM 559 C C . VAL A 1 73 ? -7.238 6.307 13.865 1.00 85.19 73 VAL A C 1
ATOM 561 O O . VAL A 1 73 ? -7.114 6.210 15.085 1.00 85.19 73 VAL A O 1
ATOM 564 N N . HIS A 1 74 ? -7.863 5.379 13.143 1.00 85.56 74 HIS A N 1
ATOM 565 C CA . HIS A 1 74 ? -8.513 4.199 13.710 1.00 85.56 74 HIS A CA 1
ATOM 566 C C . HIS A 1 74 ? -7.780 2.892 13.404 1.00 85.56 74 HIS A C 1
ATOM 568 O O . HIS A 1 74 ? -8.204 1.839 13.879 1.00 85.56 74 HIS A O 1
ATOM 574 N N . GLU A 1 75 ? -6.706 2.940 12.614 1.00 89.94 75 GLU A N 1
ATOM 575 C CA . GLU A 1 75 ? -6.032 1.744 12.128 1.00 89.94 75 GLU A CA 1
ATOM 576 C C . GLU A 1 75 ? -4.569 2.024 11.780 1.00 89.94 75 GLU A C 1
ATOM 578 O O . GLU A 1 75 ? -4.263 2.892 10.964 1.00 89.94 75 GLU A O 1
ATOM 583 N N . THR A 1 76 ? -3.687 1.201 12.343 1.00 92.88 76 THR A N 1
ATOM 584 C CA . THR A 1 76 ? -2.316 1.034 11.865 1.00 92.88 76 THR A CA 1
ATOM 585 C C . THR A 1 76 ? -2.180 -0.395 11.371 1.00 92.88 76 THR A C 1
ATOM 587 O O . THR A 1 76 ? -2.341 -1.331 12.155 1.00 92.88 76 THR A O 1
ATOM 590 N N . ALA A 1 77 ? -1.905 -0.570 10.082 1.00 92.94 77 ALA A N 1
ATOM 591 C CA . ALA A 1 77 ? -1.795 -1.888 9.469 1.00 92.94 77 ALA A CA 1
ATOM 592 C C . ALA A 1 77 ? -0.683 -1.918 8.420 1.00 92.94 77 ALA A C 1
ATOM 594 O O . ALA A 1 77 ? -0.361 -0.907 7.797 1.00 92.94 77 ALA A O 1
ATOM 595 N N . VAL A 1 78 ? -0.099 -3.096 8.222 1.00 93.62 78 VAL A N 1
ATOM 596 C CA . VAL A 1 78 ? 0.905 -3.350 7.190 1.00 93.62 78 VAL A CA 1
ATOM 597 C C . VAL A 1 78 ? 0.416 -4.524 6.362 1.00 93.62 78 VAL A C 1
ATOM 599 O O . VAL A 1 78 ? 0.088 -5.574 6.906 1.00 93.62 78 VAL A O 1
ATOM 602 N N . VAL A 1 79 ? 0.341 -4.328 5.051 1.00 94.50 79 VAL A N 1
ATOM 603 C CA . VAL A 1 79 ? -0.154 -5.320 4.101 1.00 94.50 79 VAL A CA 1
ATOM 604 C C . VAL A 1 79 ? 0.978 -5.686 3.154 1.00 94.50 79 VAL A C 1
ATOM 606 O O . VAL A 1 79 ? 1.432 -4.836 2.388 1.00 94.50 79 VAL A O 1
ATOM 609 N N . ASN A 1 80 ? 1.428 -6.939 3.204 1.00 95.00 80 ASN A N 1
ATOM 610 C CA . ASN A 1 80 ? 2.310 -7.510 2.190 1.00 95.00 80 ASN A CA 1
ATOM 611 C C . ASN A 1 80 ? 1.467 -7.886 0.965 1.00 95.00 80 ASN A C 1
ATOM 613 O O . ASN A 1 80 ? 0.567 -8.722 1.065 1.00 95.00 80 ASN A O 1
ATOM 617 N N . LEU A 1 81 ? 1.734 -7.270 -0.188 1.00 95.12 81 LEU A N 1
ATOM 618 C CA . LEU A 1 81 ? 0.936 -7.504 -1.395 1.00 95.12 81 LEU A CA 1
ATOM 619 C C . LEU A 1 81 ? 1.099 -8.929 -1.946 1.00 95.12 81 LEU A C 1
ATOM 621 O O . LEU A 1 81 ? 0.147 -9.471 -2.514 1.00 95.12 81 LEU A O 1
ATOM 625 N N . ALA A 1 82 ? 2.258 -9.557 -1.722 1.00 93.81 82 ALA A N 1
ATOM 626 C CA . ALA A 1 82 ? 2.540 -10.918 -2.175 1.00 93.81 82 ALA A CA 1
ATOM 627 C C . ALA A 1 82 ? 1.768 -11.988 -1.384 1.00 93.81 82 ALA A C 1
ATOM 629 O O . ALA A 1 82 ? 1.502 -13.068 -1.902 1.00 93.81 82 ALA A O 1
ATOM 630 N N . GLU A 1 83 ? 1.397 -11.693 -0.137 1.00 91.25 83 GLU A N 1
ATOM 631 C CA . GLU A 1 83 ? 0.683 -12.626 0.749 1.00 91.25 83 GLU A CA 1
ATOM 632 C C . GLU A 1 83 ? -0.841 -12.517 0.621 1.00 91.25 83 GLU A C 1
ATOM 634 O O . GLU A 1 83 ? -1.581 -13.307 1.213 1.00 91.25 83 GLU A O 1
ATOM 639 N N . GLN A 1 84 ? -1.338 -11.548 -0.154 1.00 84.12 84 GLN A N 1
ATOM 640 C CA . GLN A 1 84 ? -2.770 -11.394 -0.357 1.00 84.12 84 GLN A CA 1
ATOM 641 C C . GLN A 1 84 ? -3.335 -12.601 -1.107 1.00 84.12 84 GLN A C 1
ATOM 643 O O . GLN A 1 84 ? -3.007 -12.866 -2.263 1.00 84.12 84 GLN A O 1
ATOM 648 N N . THR A 1 85 ? -4.248 -13.309 -0.454 1.00 80.00 85 THR A N 1
ATOM 649 C CA . THR A 1 85 ? -5.067 -14.335 -1.089 1.00 80.00 85 THR A CA 1
ATOM 650 C C . THR A 1 85 ? -6.467 -13.773 -1.251 1.00 80.00 85 THR A C 1
ATOM 652 O O . THR A 1 85 ? -7.205 -13.561 -0.291 1.00 80.00 85 THR A O 1
ATOM 655 N N . TRP A 1 86 ? -6.843 -13.482 -2.491 1.00 71.62 86 TRP A N 1
ATOM 656 C CA . TRP A 1 86 ? -8.233 -13.178 -2.792 1.00 71.62 86 TRP A CA 1
ATOM 657 C C . TRP A 1 86 ? -8.962 -14.507 -2.853 1.00 71.62 86 TRP A C 1
ATOM 659 O O . TRP A 1 86 ? -8.640 -15.359 -3.680 1.00 71.62 86 TRP A O 1
ATOM 669 N N . ASN A 1 87 ? -9.931 -14.711 -1.963 1.00 51.91 87 ASN A N 1
ATOM 670 C CA . ASN A 1 87 ? -10.858 -15.823 -2.098 1.00 51.91 87 ASN A CA 1
ATOM 671 C C . ASN A 1 87 ? -11.692 -15.584 -3.364 1.00 51.91 87 ASN A C 1
ATOM 673 O O . ASN A 1 87 ? -12.768 -15.002 -3.312 1.00 51.91 87 ASN A O 1
ATOM 677 N N . CYS A 1 88 ? -11.190 -16.030 -4.517 1.00 47.03 88 CYS A N 1
ATOM 678 C CA 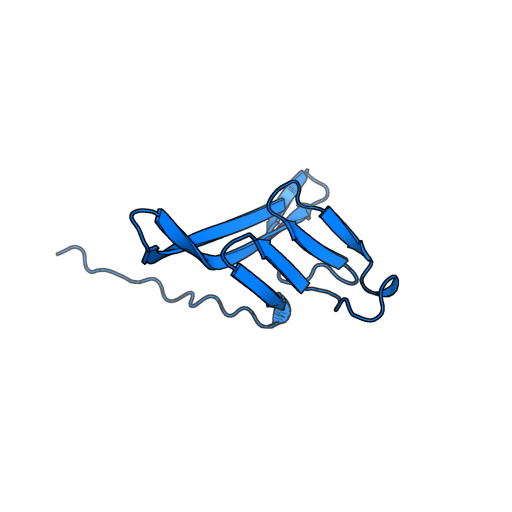. CYS A 1 88 ? -11.872 -15.957 -5.811 1.00 47.03 88 CYS A CA 1
ATOM 679 C C . CYS A 1 88 ? -13.051 -16.941 -5.915 1.00 47.03 88 CYS A C 1
ATOM 681 O O . CYS A 1 88 ? -13.534 -17.202 -7.018 1.00 47.03 88 CYS A O 1
ATOM 683 N N . TYR A 1 89 ? -13.515 -17.517 -4.800 1.00 43.03 89 TYR A N 1
ATOM 684 C CA . TYR A 1 89 ? -14.761 -18.266 -4.796 1.00 43.03 89 TYR A CA 1
ATOM 685 C C . TYR A 1 89 ? -15.894 -17.282 -5.074 1.00 43.03 89 TYR A C 1
ATOM 687 O O . TYR A 1 89 ? -16.338 -16.548 -4.195 1.00 43.03 89 TYR A O 1
ATOM 695 N N . TYR A 1 90 ? -16.337 -17.272 -6.332 1.00 44.31 90 TYR A N 1
ATOM 696 C CA . TYR A 1 90 ? -17.649 -16.783 -6.714 1.00 44.31 90 TYR A CA 1
ATOM 697 C C . TYR A 1 90 ? -18.665 -17.392 -5.753 1.00 44.31 90 TYR A C 1
ATOM 699 O O . TYR A 1 90 ? -18.931 -18.596 -5.798 1.00 44.31 90 TYR A O 1
ATOM 707 N N . ASP A 1 91 ? -19.238 -16.555 -4.898 1.00 42.56 91 ASP A N 1
ATOM 708 C CA . ASP A 1 91 ? -20.456 -16.877 -4.180 1.00 42.56 91 ASP A CA 1
ATOM 709 C C . ASP A 1 91 ? -21.554 -16.948 -5.254 1.00 42.56 91 ASP A C 1
ATOM 711 O O . ASP A 1 91 ? -22.201 -15.954 -5.588 1.00 42.56 91 ASP A O 1
ATOM 715 N N . LY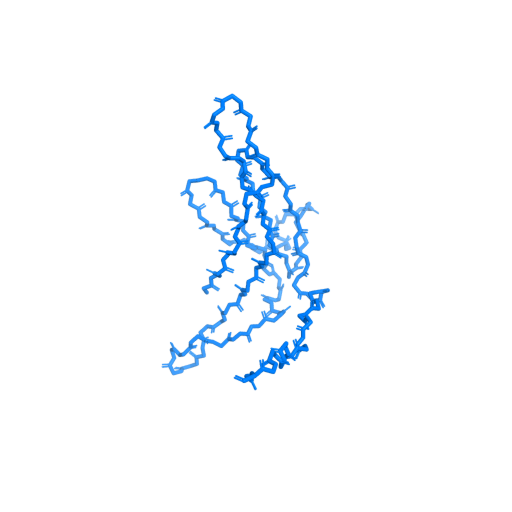S A 1 92 ? -21.695 -18.115 -5.902 1.00 38.00 92 LYS A N 1
ATOM 716 C CA . LYS A 1 92 ? -22.888 -18.462 -6.679 1.00 38.00 92 LYS A CA 1
ATOM 717 C C . LYS A 1 92 ? -24.036 -18.522 -5.677 1.00 38.00 92 LYS A C 1
ATOM 719 O O . LYS A 1 92 ? -24.456 -19.602 -5.263 1.00 38.00 92 LYS A O 1
ATOM 724 N N . LYS A 1 93 ? -24.546 -17.362 -5.267 1.00 43.25 93 LYS A N 1
ATOM 725 C CA . LYS A 1 93 ? -25.879 -17.298 -4.694 1.00 43.25 93 LYS A CA 1
ATOM 726 C C . LYS A 1 93 ? -26.820 -17.778 -5.785 1.00 43.25 93 LYS A C 1
ATOM 728 O O . LYS A 1 93 ? -26.910 -17.171 -6.847 1.00 43.25 93 LYS A O 1
ATOM 733 N N . LYS A 1 94 ? -27.416 -18.940 -5.522 1.00 42.81 94 LYS A N 1
ATOM 734 C CA . LYS A 1 94 ? -28.582 -19.457 -6.226 1.00 42.81 94 LYS A CA 1
ATOM 735 C C . LYS A 1 94 ? -29.571 -18.303 -6.387 1.00 42.81 94 LYS A C 1
ATOM 737 O O . LYS A 1 94 ? -30.049 -17.776 -5.386 1.00 42.81 94 LYS A O 1
ATOM 742 N N . GLU A 1 95 ? -29.821 -17.903 -7.625 1.00 39.62 95 GLU A N 1
ATOM 743 C CA . GLU A 1 95 ? -31.110 -17.321 -7.973 1.00 39.62 95 GLU A CA 1
ATOM 744 C C . GLU A 1 95 ? -32.126 -18.453 -7.781 1.00 39.62 95 GLU A C 1
ATOM 746 O O . GLU A 1 95 ? -32.062 -19.476 -8.468 1.00 39.62 95 GLU A O 1
ATOM 751 N N . GLU A 1 96 ? -32.928 -18.326 -6.724 1.00 41.00 96 GLU A N 1
ATOM 752 C CA . GLU A 1 96 ? -34.159 -19.094 -6.507 1.00 41.00 96 GLU A CA 1
ATOM 753 C C . GLU A 1 96 ? -35.281 -18.558 -7.400 1.00 41.00 96 GLU A C 1
ATOM 755 O O . GLU A 1 96 ? -35.337 -17.321 -7.597 1.00 41.00 96 GLU A O 1
#

Secondary structure (DSSP, 8-state):
-EEEEEEEEEEETTEEEEEEEEEEEEEE-TTS-EEEES--SSEEEEEESS--EEEEGGG-TT--TTEEEEEETTEEEEEEGGG-------------

Foldseek 3Di:
DKDWDWDFPDADPNDTQIDTPDMWAFDQDPVRDTHTDLAPFQKEWEAEPPDIDIDRQVVDPPRHHSWYFYHYPRDTDIDRSNPDDDPPPDPPPDPD